Protein AF-A0A645HDA3-F1 (afdb_monomer_lite)

Radius of gyration: 17.19 Å; chains: 1; bounding box: 29×21×51 Å

pLDDT: mean 88.21, std 15.42, range [39.88, 98.06]

Secondary structure (DSSP, 8-state):
------TTS-SEEEEEEEEEEEETTEEEEEEEEEEEEE--

Organism: NCBI:txid1076179

Sequence (40 aa):
MTNMVDDNSPLLDIRNLSVRFNTDSGVVEAVNNLNLFLRK

Structure (mmCIF, N/CA/C/O backbone):
data_AF-A0A645HDA3-F1
#
_entry.id   AF-A0A645HDA3-F1
#
loop_
_atom_site.group_PDB
_atom_site.id
_atom_site.type_symbol
_atom_site.label_atom_id
_atom_site.label_alt_id
_atom_site.label_comp_id
_atom_site.label_asym_id
_atom_site.label_entity_id
_atom_site.label_seq_id
_atom_site.pdbx_PDB_ins_code
_atom_site.Cartn_x
_atom_site.Cartn_y
_atom_site.Cartn_z
_atom_site.occupancy
_atom_site.B_iso_or_equiv
_atom_site.auth_seq_id
_atom_site.auth_comp_id
_atom_site.auth_asym_id
_atom_site.auth_atom_id
_atom_site.pdbx_PDB_model_num
ATOM 1 N N . MET A 1 1 ? 15.612 -14.805 -35.528 1.00 39.88 1 MET A N 1
ATOM 2 C CA . MET A 1 1 ? 15.322 -13.393 -35.212 1.00 39.88 1 MET A CA 1
ATOM 3 C C . MET A 1 1 ? 15.036 -13.340 -33.723 1.00 39.88 1 MET A C 1
ATOM 5 O O . MET A 1 1 ? 14.047 -13.909 -33.288 1.00 39.88 1 MET A O 1
ATOM 9 N N . THR A 1 2 ? 15.984 -12.846 -32.935 1.00 52.72 2 THR A N 1
ATOM 10 C CA . TH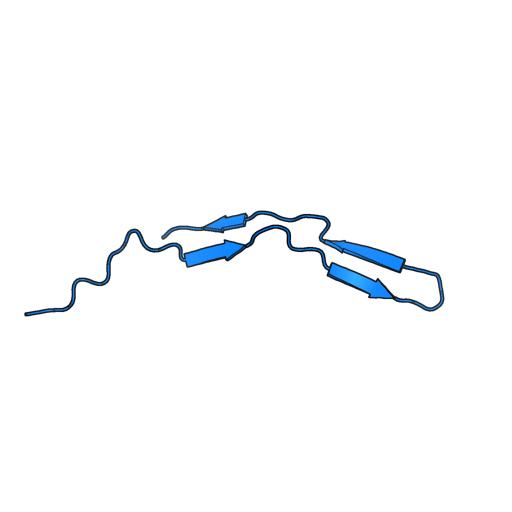R A 1 2 ? 15.896 -12.770 -31.472 1.00 52.72 2 THR A CA 1
ATOM 11 C C . THR A 1 2 ? 14.885 -11.693 -31.083 1.00 52.72 2 THR A C 1
ATOM 13 O O . THR A 1 2 ? 15.012 -10.557 -31.530 1.00 52.72 2 THR A O 1
ATOM 16 N N . ASN A 1 3 ? 13.877 -12.047 -30.278 1.00 56.75 3 ASN A N 1
ATOM 17 C CA . ASN A 1 3 ? 12.966 -11.081 -29.663 1.00 56.75 3 ASN A CA 1
ATOM 18 C C . ASN A 1 3 ? 13.797 -10.088 -28.836 1.00 56.75 3 ASN A C 1
ATOM 20 O O . ASN A 1 3 ? 14.254 -10.424 -27.744 1.00 56.75 3 ASN A O 1
ATOM 24 N N . MET A 1 4 ? 14.006 -8.877 -29.354 1.00 59.41 4 MET A N 1
ATOM 25 C CA . MET A 1 4 ? 14.404 -7.741 -28.532 1.00 59.41 4 MET A CA 1
ATOM 26 C C . MET A 1 4 ? 13.211 -7.418 -27.637 1.00 59.41 4 MET A C 1
ATOM 28 O O . MET A 1 4 ? 12.215 -6.862 -28.091 1.00 59.41 4 MET A O 1
ATOM 32 N N . VAL A 1 5 ? 13.279 -7.853 -26.381 1.00 62.56 5 VAL A N 1
ATOM 33 C CA . VAL A 1 5 ? 12.381 -7.366 -25.336 1.00 62.56 5 VAL A CA 1
ATOM 34 C C . VAL A 1 5 ? 12.623 -5.861 -25.250 1.00 62.56 5 VAL A C 1
ATOM 36 O O . VAL A 1 5 ? 13.745 -5.446 -24.973 1.00 62.56 5 VAL A O 1
ATOM 39 N N . ASP A 1 6 ? 11.611 -5.062 -25.576 1.00 64.62 6 ASP A N 1
ATOM 40 C CA . ASP A 1 6 ? 11.677 -3.603 -25.514 1.00 64.62 6 ASP A CA 1
ATOM 41 C C . ASP A 1 6 ? 12.019 -3.166 -24.081 1.00 64.62 6 ASP A C 1
ATOM 43 O O . ASP A 1 6 ? 11.205 -3.271 -23.156 1.00 64.62 6 ASP A O 1
ATOM 47 N N . ASP A 1 7 ? 13.260 -2.715 -23.900 1.00 67.44 7 ASP A N 1
ATOM 48 C CA . ASP A 1 7 ? 13.844 -2.330 -22.610 1.00 67.44 7 ASP A CA 1
ATOM 49 C C . ASP A 1 7 ? 13.227 -1.031 -22.058 1.00 67.44 7 ASP A C 1
ATOM 51 O O . ASP A 1 7 ? 13.499 -0.634 -20.929 1.00 67.44 7 ASP A O 1
ATOM 55 N N . ASN A 1 8 ? 12.346 -0.379 -22.829 1.00 72.31 8 ASN A N 1
ATOM 56 C CA . ASN A 1 8 ? 11.602 0.804 -22.399 1.00 72.31 8 ASN A CA 1
ATOM 57 C C . ASN A 1 8 ? 10.266 0.486 -21.719 1.00 72.31 8 ASN A C 1
ATOM 59 O O . ASN A 1 8 ? 9.560 1.413 -21.298 1.00 72.31 8 ASN A O 1
ATOM 63 N N . SER A 1 9 ? 9.896 -0.793 -21.625 1.00 81.88 9 SER A N 1
ATOM 64 C CA . SER A 1 9 ? 8.673 -1.203 -20.942 1.00 81.88 9 SER A CA 1
ATOM 65 C C . SER A 1 9 ? 8.776 -0.916 -19.432 1.00 81.88 9 SER A C 1
ATOM 67 O O . SER A 1 9 ? 9.808 -1.188 -18.815 1.00 81.88 9 SER A O 1
ATOM 69 N N . PRO A 1 10 ? 7.747 -0.301 -18.816 1.00 87.75 10 PRO A N 1
ATOM 70 C CA . PRO A 1 10 ? 7.786 0.015 -17.394 1.00 87.75 10 PRO A CA 1
ATOM 71 C C . PRO A 1 10 ? 7.888 -1.262 -16.560 1.00 87.75 10 PRO A C 1
ATOM 73 O O . PRO A 1 10 ? 7.162 -2.225 -16.801 1.00 87.75 10 PRO A O 1
ATOM 76 N N . LEU A 1 11 ? 8.753 -1.242 -15.544 1.00 94.06 11 LEU A N 1
ATOM 77 C CA . LEU A 1 11 ? 8.834 -2.310 -14.548 1.00 94.06 11 LEU A CA 1
ATOM 78 C C . LEU A 1 11 ? 7.613 -2.307 -13.628 1.00 94.06 11 LEU A C 1
ATOM 80 O O . LEU A 1 11 ? 7.167 -3.360 -13.182 1.00 94.06 11 LEU A O 1
ATOM 84 N N . LEU A 1 12 ? 7.086 -1.120 -13.329 1.00 95.50 12 LEU A N 1
ATOM 85 C CA . LEU A 1 12 ? 5.911 -0.947 -12.490 1.00 95.50 12 LEU A CA 1
ATOM 86 C C . LEU A 1 12 ? 5.223 0.372 -12.838 1.00 95.50 12 LEU A C 1
ATOM 88 O O . LEU A 1 12 ? 5.873 1.410 -12.924 1.00 95.50 12 LEU A O 1
ATOM 92 N N . ASP A 1 13 ? 3.908 0.329 -13.004 1.00 96.00 13 ASP A N 1
ATOM 93 C CA . ASP A 1 13 ? 3.056 1.506 -13.174 1.00 96.00 13 ASP A CA 1
ATOM 94 C C . ASP A 1 13 ? 1.849 1.345 -12.241 1.00 96.00 13 ASP A C 1
ATOM 96 O O . ASP A 1 13 ? 0.927 0.576 -12.513 1.00 96.00 13 ASP A O 1
ATOM 100 N N . ILE A 1 14 ? 1.902 2.009 -11.087 1.00 97.12 14 ILE A N 1
ATOM 101 C CA . ILE A 1 14 ? 0.809 2.091 -10.120 1.00 97.12 14 ILE A CA 1
ATOM 102 C C . ILE A 1 14 ? 0.121 3.433 -10.316 1.00 97.12 14 ILE A C 1
ATOM 104 O O . ILE A 1 14 ? 0.758 4.484 -10.232 1.00 97.12 14 ILE A O 1
ATOM 108 N N . ARG A 1 15 ? -1.200 3.398 -10.488 1.00 97.56 15 ARG A N 1
ATOM 109 C CA . ARG A 1 15 ? -2.027 4.597 -10.629 1.00 97.56 15 ARG A CA 1
ATOM 110 C C . ARG A 1 15 ? -3.140 4.592 -9.5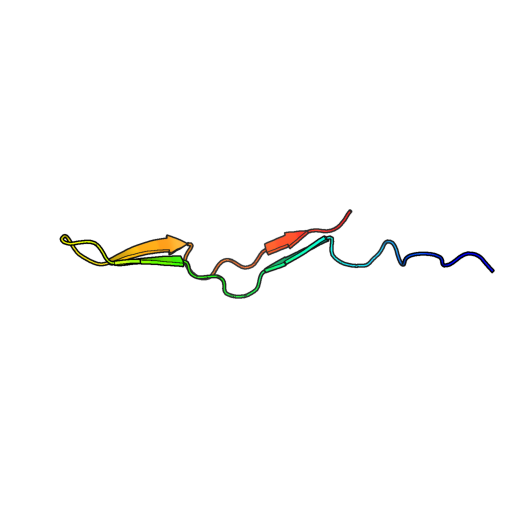99 1.00 97.56 15 ARG A C 1
ATOM 112 O O . ARG A 1 15 ? -3.899 3.630 -9.524 1.00 97.56 15 ARG A O 1
ATOM 119 N N . ASN A 1 16 ? -3.253 5.688 -8.852 1.00 97.75 16 ASN A N 1
ATOM 120 C CA . ASN A 1 16 ? -4.305 5.933 -7.865 1.00 97.75 16 ASN A CA 1
ATOM 121 C C . ASN A 1 16 ? -4.511 4.780 -6.868 1.00 97.75 16 ASN A C 1
ATOM 123 O O . ASN A 1 16 ? -5.646 4.435 -6.535 1.00 97.75 16 ASN A O 1
ATOM 127 N N . LEU A 1 17 ? -3.424 4.173 -6.390 1.00 97.75 17 LEU A N 1
ATOM 128 C CA . LEU A 1 17 ? -3.524 3.130 -5.380 1.00 97.75 17 LEU A CA 1
ATOM 129 C C . LEU A 1 17 ? -3.895 3.752 -4.037 1.00 97.75 17 LEU A C 1
ATOM 131 O O . LEU A 1 17 ? -3.147 4.558 -3.487 1.00 97.75 17 LEU A O 1
ATOM 135 N N . SER A 1 18 ? -5.018 3.309 -3.486 1.00 98.06 18 SER A N 1
ATOM 136 C CA . SER A 1 18 ? -5.378 3.564 -2.098 1.00 98.06 18 SER A CA 1
ATOM 137 C C . SER A 1 18 ? -5.588 2.238 -1.382 1.00 98.06 18 SER A C 1
ATOM 139 O O . SER A 1 18 ? -6.257 1.342 -1.896 1.00 98.06 18 SER A O 1
ATOM 141 N N . VAL A 1 19 ? -5.023 2.118 -0.185 1.00 97.69 19 VAL A N 1
ATOM 142 C CA . VAL A 1 19 ? -5.147 0.946 0.683 1.00 97.69 19 VAL A CA 1
ATOM 143 C C . VAL A 1 19 ? -5.722 1.417 2.003 1.00 97.69 19 VAL A C 1
ATOM 145 O O . VAL A 1 19 ? -5.178 2.320 2.641 1.00 97.69 19 VAL A O 1
ATOM 148 N N . ARG A 1 20 ? -6.835 0.804 2.403 1.00 98.00 20 ARG A N 1
ATOM 149 C CA . ARG A 1 20 ? -7.540 1.135 3.637 1.00 98.00 20 ARG A CA 1
ATOM 150 C C . ARG A 1 20 ? -7.773 -0.121 4.451 1.00 98.00 20 ARG A C 1
ATOM 152 O O . ARG A 1 20 ? -8.112 -1.165 3.897 1.00 98.00 20 ARG A O 1
ATOM 159 N N . PHE A 1 21 ? -7.626 0.015 5.758 1.00 97.88 21 PHE A N 1
ATOM 160 C CA . PHE A 1 21 ? -7.935 -1.023 6.723 1.00 97.88 21 PHE A CA 1
ATOM 161 C C . PHE A 1 21 ? -9.131 -0.577 7.555 1.00 97.88 21 PHE A C 1
ATOM 163 O O . PHE A 1 21 ? -9.097 0.479 8.186 1.00 97.88 21 PHE A O 1
ATOM 170 N N . ASN A 1 22 ? -10.185 -1.389 7.548 1.00 97.31 22 ASN A N 1
ATOM 171 C CA . ASN A 1 22 ? -11.295 -1.233 8.478 1.00 97.31 22 ASN A CA 1
ATOM 172 C C . ASN A 1 22 ? -10.903 -1.931 9.780 1.00 97.31 22 ASN A C 1
ATOM 174 O O . ASN A 1 22 ? -10.612 -3.126 9.772 1.00 97.31 22 ASN A O 1
ATOM 178 N N . THR A 1 23 ? -10.869 -1.180 10.872 1.00 95.56 23 THR A N 1
ATOM 179 C CA . THR A 1 23 ? -10.550 -1.678 12.213 1.00 95.56 23 THR A CA 1
ATOM 180 C C . THR A 1 23 ? -11.717 -1.400 13.150 1.00 95.56 23 THR A C 1
ATOM 182 O O . THR A 1 23 ? -12.554 -0.541 12.862 1.00 95.56 23 THR A O 1
ATOM 185 N N . ASP A 1 24 ? -11.742 -2.069 14.300 1.00 97.00 24 ASP A N 1
ATOM 186 C CA . ASP A 1 24 ? -12.763 -1.836 15.330 1.00 97.00 24 ASP A CA 1
ATOM 187 C C . ASP A 1 24 ? -12.757 -0.383 15.843 1.00 97.00 24 ASP A C 1
ATOM 189 O O . ASP A 1 24 ? -13.777 0.132 16.294 1.00 97.00 24 ASP A O 1
ATOM 193 N N . SER A 1 25 ? -11.618 0.302 15.715 1.00 95.19 25 SER A N 1
ATOM 194 C CA . SER A 1 25 ? -11.427 1.698 16.120 1.00 95.19 25 SER A CA 1
ATOM 195 C C . SER A 1 25 ? -11.663 2.710 14.989 1.00 95.19 25 SER A C 1
ATOM 197 O O . SER A 1 25 ? -11.504 3.909 15.209 1.00 95.19 25 SER A O 1
ATOM 199 N N . GLY A 1 26 ? -12.019 2.258 13.780 1.00 96.75 26 GLY A N 1
ATOM 200 C CA . GLY A 1 26 ? -12.262 3.112 12.614 1.00 96.75 26 GLY A CA 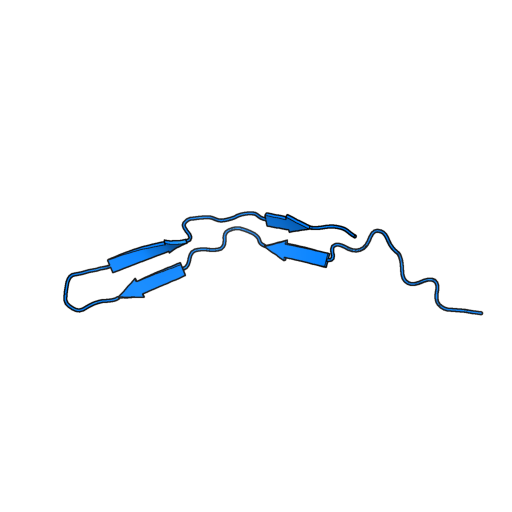1
ATOM 201 C C . GLY A 1 26 ? -11.457 2.724 11.371 1.00 96.75 26 GLY A C 1
ATOM 202 O O . GLY A 1 26 ? -10.876 1.642 11.282 1.00 96.75 26 GLY A O 1
ATOM 203 N N . VAL A 1 27 ? -11.442 3.619 10.381 1.00 97.38 27 VAL A N 1
ATOM 204 C CA . VAL A 1 27 ? -10.759 3.407 9.095 1.00 97.38 27 VAL A CA 1
ATOM 205 C C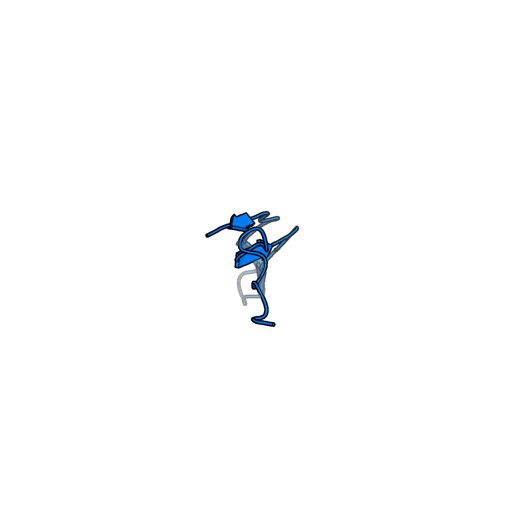 . VAL A 1 27 ? -9.356 4.004 9.139 1.00 97.38 27 VAL A C 1
ATOM 207 O O . VAL A 1 27 ? -9.192 5.181 9.451 1.00 97.38 27 VAL A O 1
ATOM 210 N N . VAL A 1 28 ? -8.353 3.205 8.773 1.00 97.19 28 VAL A N 1
ATOM 211 C CA . VAL A 1 28 ? -6.963 3.647 8.606 1.00 97.19 28 VAL A CA 1
ATOM 212 C C . VAL A 1 28 ? -6.613 3.647 7.123 1.00 97.19 28 VAL A C 1
ATOM 214 O O . VAL A 1 28 ? -6.686 2.611 6.461 1.00 97.19 28 VAL A O 1
ATOM 217 N N . GLU A 1 29 ? -6.203 4.797 6.596 1.00 97.00 29 GLU A N 1
ATOM 218 C CA . GLU A 1 29 ? -5.694 4.927 5.229 1.00 97.00 29 GLU A CA 1
ATOM 219 C C . GLU A 1 29 ? -4.179 4.701 5.225 1.00 97.00 29 GLU A C 1
ATOM 221 O O . GLU A 1 29 ? -3.401 5.593 5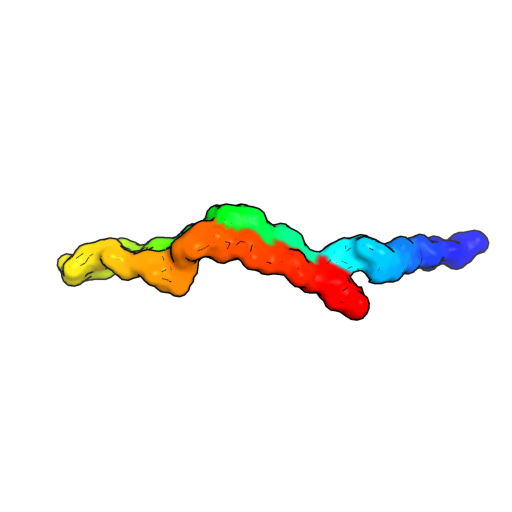.551 1.00 97.00 29 GLU A O 1
ATOM 226 N N . ALA A 1 30 ? -3.751 3.483 4.890 1.00 96.00 30 ALA A N 1
ATOM 227 C CA . ALA A 1 30 ? -2.334 3.121 4.874 1.00 96.00 30 ALA A CA 1
ATOM 228 C C . ALA A 1 30 ? -1.614 3.582 3.603 1.00 96.00 30 ALA A C 1
ATOM 230 O O . ALA A 1 30 ? -0.416 3.849 3.622 1.00 96.00 30 ALA A O 1
ATOM 231 N N . VAL A 1 31 ? -2.347 3.678 2.494 1.00 97.00 31 VAL A N 1
ATOM 232 C CA . VAL A 1 31 ? -1.874 4.300 1.258 1.00 97.00 31 VAL A CA 1
ATOM 233 C C . VAL A 1 31 ? -3.002 5.172 0.737 1.00 97.00 31 VAL A C 1
ATOM 235 O O . VAL A 1 31 ? -4.135 4.702 0.628 1.00 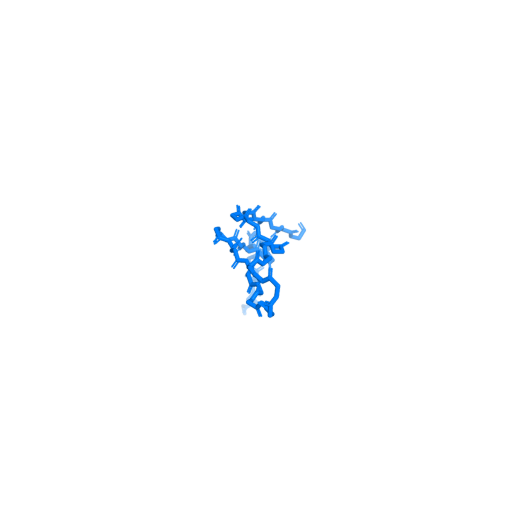97.00 31 VAL A O 1
ATOM 238 N N . ASN A 1 32 ? -2.698 6.422 0.405 1.00 96.19 32 ASN A N 1
ATOM 239 C CA . ASN A 1 32 ? -3.682 7.363 -0.104 1.00 96.19 32 ASN A CA 1
ATOM 240 C C . ASN A 1 32 ? -3.232 7.913 -1.462 1.00 96.19 32 ASN A C 1
ATOM 242 O O . ASN A 1 32 ? -2.258 8.659 -1.533 1.00 96.19 32 ASN A O 1
ATOM 246 N N . ASN A 1 33 ? -3.930 7.517 -2.530 1.00 97.75 33 ASN A N 1
ATOM 247 C CA . ASN A 1 33 ? -3.744 8.011 -3.896 1.00 97.75 33 ASN A CA 1
ATOM 248 C C . ASN A 1 33 ? -2.293 7.934 -4.414 1.00 97.75 33 ASN A C 1
ATOM 250 O O . ASN A 1 33 ? -1.800 8.851 -5.074 1.00 97.75 33 ASN A O 1
ATOM 254 N N . LEU A 1 34 ? -1.610 6.816 -4.158 1.00 97.56 34 LEU A N 1
ATOM 255 C CA . LEU A 1 34 ? -0.251 6.591 -4.639 1.00 97.56 34 LEU A CA 1
ATOM 256 C C . LEU A 1 34 ? -0.227 6.439 -6.165 1.00 97.56 34 LEU A C 1
ATOM 258 O O . LEU A 1 34 ? -0.908 5.584 -6.737 1.00 97.56 34 LEU A O 1
ATOM 262 N N . ASN A 1 35 ? 0.630 7.236 -6.797 1.00 97.56 35 ASN A N 1
ATOM 263 C CA . ASN A 1 35 ? 1.052 7.074 -8.181 1.00 97.56 35 ASN A CA 1
ATOM 264 C C . ASN A 1 35 ? 2.556 6.783 -8.180 1.00 97.56 35 ASN A C 1
ATOM 266 O O . ASN A 1 35 ? 3.328 7.555 -7.611 1.00 97.56 35 ASN A O 1
ATOM 270 N N . LEU A 1 36 ? 2.969 5.667 -8.776 1.00 96.56 36 LEU A N 1
ATOM 271 C CA . LEU A 1 36 ? 4.365 5.236 -8.822 1.00 96.56 36 LEU A CA 1
ATOM 272 C C . LEU A 1 36 ? 4.681 4.698 -10.208 1.00 96.56 36 LEU A C 1
ATOM 274 O O . LEU A 1 36 ? 3.949 3.870 -10.739 1.00 96.56 36 LEU A O 1
ATOM 278 N N . PHE A 1 37 ? 5.810 5.123 -10.755 1.00 96.19 37 PHE A N 1
ATOM 279 C CA . PHE A 1 37 ? 6.277 4.664 -12.047 1.00 96.19 37 PHE A CA 1
ATOM 280 C C . PHE A 1 37 ? 7.755 4.287 -11.955 1.00 96.19 37 PHE A C 1
ATOM 282 O O . PHE A 1 37 ? 8.580 5.102 -11.542 1.00 96.19 37 PHE A O 1
ATOM 289 N N . LEU A 1 38 ? 8.083 3.051 -12.323 1.00 94.94 38 LEU A N 1
ATOM 290 C CA . LEU A 1 38 ? 9.428 2.487 -12.261 1.00 94.94 38 LEU A CA 1
ATOM 291 C C . LEU A 1 38 ? 9.852 1.983 -13.643 1.00 94.94 38 LEU A C 1
ATOM 293 O O . LEU A 1 38 ? 9.099 1.276 -14.315 1.00 94.94 38 LEU A O 1
ATOM 297 N N . ARG A 1 39 ? 11.083 2.311 -14.039 1.00 91.19 39 ARG A N 1
ATOM 298 C CA . ARG A 1 39 ? 11.771 1.782 -15.228 1.00 91.19 39 ARG A CA 1
ATOM 299 C C . ARG A 1 39 ? 13.024 1.017 -14.790 1.00 91.19 39 ARG A C 1
ATOM 301 O O . ARG A 1 39 ? 13.444 1.167 -13.643 1.00 91.19 39 ARG A O 1
ATOM 308 N N . LYS A 1 40 ? 13.560 0.189 -15.689 1.00 81.38 40 LYS A N 1
ATOM 309 C CA . LYS A 1 40 ? 14.883 -0.430 -15.535 1.00 81.38 40 LYS A CA 1
ATOM 310 C C . LYS A 1 40 ? 15.991 0.610 -15.453 1.00 81.38 40 LYS A C 1
ATOM 312 O O . LYS A 1 40 ? 15.838 1.671 -16.100 1.00 81.38 40 LYS A O 1
#

Foldseek 3Di:
DDPPPPQFDWPDWDFQDWDWDQDPVGIDTPDGGDTDTHGD